Protein AF-A0A971Z6A4-F1 (afdb_monomer_lite)

Sequence (47 aa):
SLYGLEQNVESNALNVHIHHLRRKLAPDIIQTIRGQGYRLGDEKISP

Radius of gyration: 13.45 Å; chains: 1; bounding box: 31×13×42 Å

pLDDT: mean 74.6, std 13.48, range [43.56, 89.44]

Structure (mmCIF, N/CA/C/O backbone):
data_AF-A0A971Z6A4-F1
#
_entry.id   AF-A0A971Z6A4-F1
#
loop_
_atom_site.group_PDB
_atom_site.id
_atom_site.type_symbol
_atom_site.label_atom_id
_atom_site.label_alt_id
_atom_site.label_comp_id
_atom_site.label_asym_id
_atom_site.label_entity_id
_atom_site.label_seq_id
_atom_site.pdbx_PDB_ins_code
_atom_site.Cartn_x
_atom_site.Cartn_y
_atom_site.Cartn_z
_atom_site.occupancy
_atom_site.B_iso_or_equiv
_atom_site.auth_seq_id
_atom_site.auth_comp_id
_atom_site.auth_asym_id
_atom_site.auth_atom_id
_atom_site.pdbx_PDB_model_num
ATOM 1 N N . SER A 1 1 ? -18.488 0.858 20.0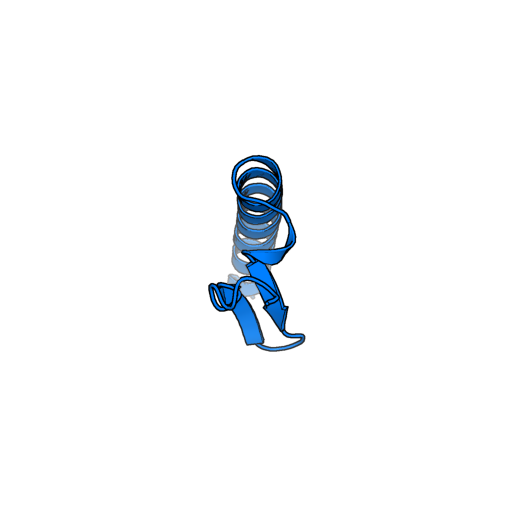06 1.00 53.62 1 SER A N 1
ATOM 2 C CA . SER A 1 1 ? -17.579 1.252 18.910 1.00 53.62 1 SER A CA 1
ATOM 3 C C . SER A 1 1 ? -16.112 1.015 19.258 1.00 53.62 1 SER A C 1
ATOM 5 O O . SER A 1 1 ? -15.322 1.947 19.212 1.00 53.62 1 SER A O 1
ATOM 7 N N . LEU A 1 2 ? -15.735 -0.228 19.589 1.00 50.47 2 LEU A N 1
ATOM 8 C CA . LEU A 1 2 ? -14.354 -0.581 19.964 1.00 50.47 2 LEU A CA 1
ATOM 9 C C . LEU A 1 2 ? -13.473 -0.928 18.743 1.00 50.47 2 LEU A C 1
ATOM 11 O O . LEU A 1 2 ? -12.265 -0.761 18.782 1.00 50.47 2 LEU A O 1
ATOM 15 N N . TYR A 1 3 ? -14.092 -1.307 17.621 1.00 49.81 3 TYR A N 1
ATOM 16 C CA . TYR A 1 3 ? -13.387 -1.801 16.432 1.00 49.81 3 TYR A CA 1
ATOM 17 C C . TYR A 1 3 ? -12.822 -0.720 15.496 1.00 49.81 3 TYR A C 1
ATOM 19 O O . TYR A 1 3 ? -11.979 -1.022 14.663 1.00 49.81 3 TYR A O 1
ATOM 27 N N . GLY A 1 4 ? -13.254 0.540 15.610 1.00 53.53 4 GLY A N 1
ATOM 28 C CA . GLY A 1 4 ? -12.758 1.616 14.738 1.00 53.53 4 GLY A CA 1
ATOM 29 C C . GLY A 1 4 ? -11.367 2.129 15.125 1.00 53.53 4 GLY A C 1
ATOM 30 O O . GLY A 1 4 ? -10.628 2.604 14.265 1.00 53.53 4 GLY A O 1
ATOM 31 N N . LEU A 1 5 ? -11.003 2.030 16.409 1.00 56.66 5 LEU A N 1
ATOM 32 C CA . LEU A 1 5 ? -9.703 2.486 16.905 1.00 56.66 5 LEU A CA 1
ATOM 33 C C . LEU A 1 5 ? -8.603 1.462 16.586 1.00 56.66 5 LEU A C 1
ATOM 35 O O . LEU A 1 5 ? -7.553 1.843 16.079 1.00 56.66 5 LEU A O 1
ATOM 39 N N . GLU A 1 6 ? -8.875 0.170 16.801 1.00 56.06 6 GLU A N 1
ATOM 40 C CA . GLU A 1 6 ? -7.938 -0.915 16.470 1.00 56.06 6 GLU A CA 1
ATOM 41 C C . GLU A 1 6 ? -7.672 -1.005 14.965 1.00 56.06 6 GLU A C 1
ATOM 43 O O . GLU A 1 6 ? -6.514 -1.044 14.558 1.00 56.06 6 GLU A O 1
ATOM 48 N N . GLN A 1 7 ? -8.712 -0.892 14.128 1.00 60.25 7 GLN A N 1
ATOM 49 C CA . GLN A 1 7 ? -8.551 -0.872 12.668 1.00 60.25 7 GLN A CA 1
ATOM 50 C C . GLN A 1 7 ? -7.676 0.292 12.180 1.00 60.25 7 GLN A C 1
ATOM 52 O O . GLN A 1 7 ? -6.926 0.140 11.219 1.00 60.25 7 GLN A O 1
ATOM 57 N N . ASN A 1 8 ? -7.731 1.457 12.836 1.00 60.91 8 ASN A N 1
ATOM 58 C CA . ASN A 1 8 ? -6.869 2.587 12.478 1.00 60.91 8 ASN A CA 1
ATOM 59 C C . ASN A 1 8 ? -5.404 2.352 12.875 1.00 60.91 8 ASN A C 1
ATOM 61 O O . ASN A 1 8 ? -4.501 2.694 12.110 1.00 60.91 8 ASN A O 1
ATOM 65 N N . VAL A 1 9 ? -5.155 1.756 14.046 1.00 64.31 9 VAL A N 1
ATOM 66 C CA . VAL A 1 9 ? -3.795 1.423 14.500 1.00 64.31 9 VAL A CA 1
ATOM 67 C C . VAL A 1 9 ? -3.181 0.335 13.615 1.00 64.31 9 VAL A C 1
ATOM 69 O O . VAL A 1 9 ? -2.054 0.502 13.143 1.00 64.31 9 VAL A O 1
ATOM 72 N N . GLU A 1 10 ? -3.937 -0.723 13.309 1.00 65.94 10 GLU A N 1
ATOM 73 C CA . GLU A 1 10 ? -3.527 -1.768 12.364 1.00 65.94 10 GLU A CA 1
ATOM 74 C C . GLU A 1 10 ? -3.295 -1.203 10.959 1.00 65.94 10 GLU A C 1
ATOM 76 O O . GLU A 1 10 ? -2.298 -1.537 10.320 1.00 65.94 10 GLU A O 1
ATOM 81 N N . SER A 1 11 ? -4.151 -0.288 10.489 1.00 70.31 11 SER A N 1
ATOM 82 C CA . SER A 1 11 ? -3.989 0.336 9.173 1.00 70.31 11 SER A CA 1
ATOM 83 C C . SER A 1 11 ? -2.741 1.218 9.094 1.00 70.31 11 SER A C 1
ATOM 85 O O . SER A 1 11 ? -2.053 1.196 8.073 1.00 70.31 11 SER A O 1
ATOM 87 N N . ASN A 1 12 ? -2.387 1.947 10.156 1.00 79.88 12 ASN A N 1
ATOM 88 C CA . ASN A 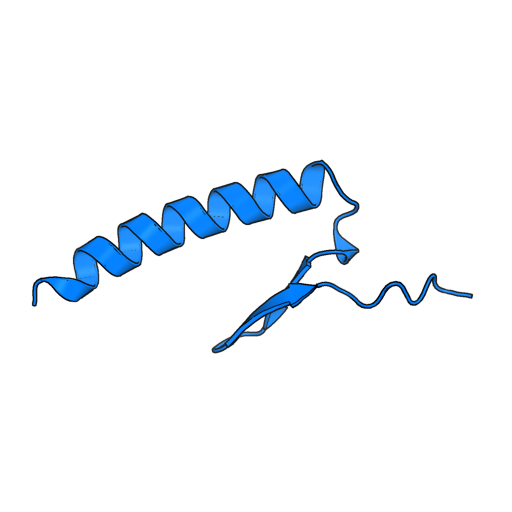1 12 ? -1.146 2.722 10.189 1.00 79.88 12 ASN A CA 1
ATOM 89 C C . ASN A 1 12 ? 0.089 1.806 10.160 1.00 79.88 12 ASN A C 1
ATOM 91 O O . ASN A 1 12 ? 0.998 2.008 9.352 1.00 79.88 12 ASN A O 1
ATOM 95 N N . ALA A 1 13 ? 0.098 0.753 10.982 1.00 84.31 13 ALA A N 1
ATOM 96 C CA . ALA A 1 13 ? 1.183 -0.225 10.991 1.00 84.31 13 ALA A CA 1
ATOM 97 C C . ALA A 1 13 ? 1.342 -0.917 9.625 1.00 84.31 13 ALA A C 1
ATOM 99 O O . ALA A 1 13 ? 2.460 -1.043 9.118 1.00 84.31 13 ALA A O 1
ATOM 100 N N . LEU A 1 14 ? 0.228 -1.289 8.988 1.00 84.44 14 LEU A N 1
ATOM 101 C CA . LEU A 1 14 ? 0.201 -1.865 7.646 1.00 84.44 14 LEU A CA 1
ATOM 102 C C . LEU A 1 14 ? 0.776 -0.895 6.605 1.00 84.44 14 LEU A C 1
ATOM 104 O O . LEU A 1 14 ? 1.639 -1.283 5.821 1.00 84.44 14 LEU A O 1
ATOM 108 N N . ASN A 1 15 ? 0.374 0.378 6.629 1.00 84.94 15 ASN A N 1
ATOM 109 C CA . ASN A 1 15 ? 0.874 1.401 5.705 1.00 84.94 15 ASN A CA 1
ATOM 110 C C . ASN A 1 15 ? 2.395 1.577 5.808 1.00 84.94 15 ASN A C 1
ATOM 112 O O . ASN A 1 15 ? 3.088 1.625 4.788 1.00 84.94 15 ASN A O 1
ATOM 116 N N . VAL A 1 16 ? 2.923 1.640 7.034 1.00 89.44 16 VAL A N 1
ATOM 117 C CA . VAL A 1 16 ? 4.367 1.741 7.288 1.00 89.44 16 VAL A CA 1
ATOM 118 C C . VAL A 1 16 ? 5.092 0.490 6.796 1.00 89.44 16 VAL A C 1
ATOM 120 O O . VAL A 1 16 ? 6.137 0.592 6.149 1.00 89.44 16 VAL A O 1
ATOM 123 N N . HIS A 1 17 ? 4.537 -0.696 7.047 1.00 87.50 17 HIS A N 1
ATOM 124 C CA . HIS A 1 17 ? 5.133 -1.948 6.594 1.00 87.50 17 HIS A CA 1
ATOM 125 C C . HIS A 1 17 ? 5.188 -2.032 5.061 1.00 87.50 17 HIS A C 1
ATOM 127 O O . HIS A 1 17 ? 6.243 -2.323 4.499 1.00 87.50 17 HIS A O 1
ATOM 133 N N . ILE A 1 18 ? 4.102 -1.673 4.373 1.00 86.25 18 ILE A N 1
ATOM 134 C CA . ILE A 1 18 ? 4.048 -1.603 2.907 1.00 86.25 18 ILE A CA 1
ATOM 135 C C . ILE A 1 18 ? 5.048 -0.574 2.360 1.00 86.25 18 ILE A C 1
ATOM 137 O O . ILE A 1 18 ? 5.707 -0.839 1.354 1.00 86.25 18 ILE A O 1
ATOM 141 N N . HIS A 1 19 ? 5.219 0.572 3.026 1.00 86.12 19 HIS A N 1
ATOM 142 C CA . HIS A 1 19 ? 6.233 1.561 2.652 1.00 86.12 19 HIS A CA 1
ATOM 143 C C . HIS A 1 19 ? 7.654 0.985 2.745 1.00 86.12 19 HIS A C 1
ATOM 145 O O . HIS A 1 19 ? 8.447 1.142 1.816 1.00 86.12 19 HIS A O 1
ATOM 151 N N . HIS A 1 20 ? 7.980 0.279 3.832 1.00 89.38 20 HIS A N 1
ATOM 152 C CA . HIS A 1 20 ? 9.278 -0.381 3.972 1.00 89.38 20 HIS A CA 1
ATOM 153 C C . H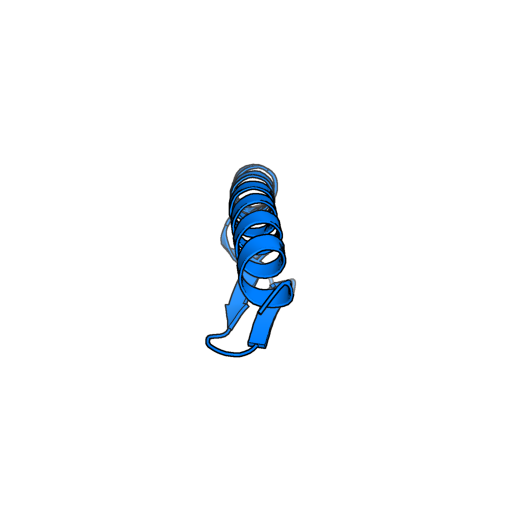IS A 1 20 ? 9.491 -1.479 2.928 1.00 89.38 20 HIS A C 1
ATOM 155 O O . HIS A 1 20 ? 10.588 -1.581 2.380 1.00 89.38 20 HIS A O 1
ATOM 161 N N . LEU A 1 21 ? 8.460 -2.271 2.624 1.00 87.62 21 LEU A N 1
ATOM 162 C CA . LEU A 1 21 ? 8.536 -3.316 1.606 1.00 87.62 21 LEU A CA 1
ATOM 163 C C . LEU A 1 21 ? 8.777 -2.732 0.211 1.00 87.62 21 LEU A C 1
ATOM 1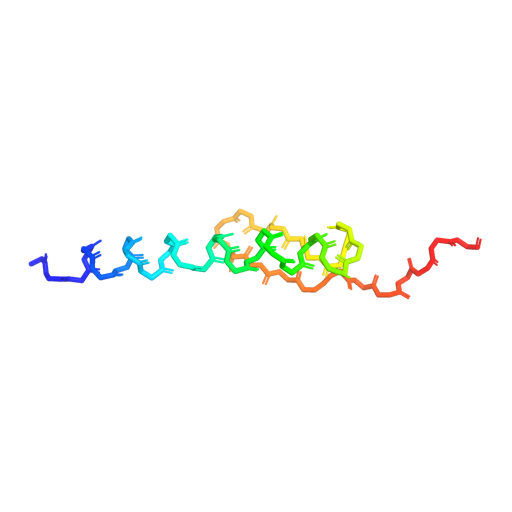65 O O . LEU A 1 21 ? 9.717 -3.170 -0.436 1.00 87.62 21 LEU A O 1
ATOM 169 N N . ARG A 1 22 ? 8.044 -1.690 -0.204 1.00 85.94 22 ARG A N 1
ATOM 170 C CA . ARG A 1 22 ? 8.263 -0.983 -1.487 1.00 85.94 22 ARG A CA 1
ATOM 171 C C . ARG A 1 22 ? 9.645 -0.344 -1.621 1.00 85.94 22 ARG A C 1
ATOM 173 O O . ARG A 1 22 ? 10.105 -0.087 -2.728 1.00 85.94 22 ARG A O 1
ATOM 180 N N . ARG A 1 23 ? 10.289 -0.012 -0.496 1.00 85.56 23 ARG A N 1
ATOM 181 C CA . ARG A 1 23 ? 11.655 0.528 -0.500 1.00 85.56 23 ARG A CA 1
ATOM 182 C C . ARG A 1 23 ? 12.708 -0.580 -0.612 1.00 85.56 23 ARG A C 1
ATOM 184 O O . ARG A 1 23 ? 13.771 -0.344 -1.173 1.00 85.56 23 ARG A O 1
ATOM 191 N N . LYS A 1 24 ? 12.439 -1.760 -0.044 1.00 87.62 24 LYS A N 1
ATOM 192 C CA . LYS A 1 24 ? 13.349 -2.922 -0.060 1.00 87.62 24 LYS A CA 1
ATOM 193 C C . LYS A 1 24 ? 13.224 -3.760 -1.331 1.00 87.62 24 LYS A C 1
ATOM 195 O O . LYS A 1 24 ? 14.206 -4.333 -1.785 1.00 87.62 24 LYS A O 1
ATOM 200 N N . LEU A 1 25 ? 12.016 -3.851 -1.861 1.00 76.38 25 LEU A N 1
ATOM 201 C CA . LEU A 1 25 ? 11.624 -4.598 -3.042 1.00 76.38 25 LEU A CA 1
ATOM 202 C C . LEU A 1 25 ? 11.016 -3.556 -3.976 1.00 76.38 25 LEU A C 1
ATOM 204 O O . LEU A 1 25 ? 10.145 -2.819 -3.524 1.00 76.38 25 LEU A O 1
ATOM 208 N N . ALA A 1 26 ? 11.531 -3.438 -5.202 1.00 76.12 26 ALA A N 1
ATOM 209 C CA . ALA A 1 26 ? 11.218 -2.365 -6.153 1.00 76.12 26 ALA A CA 1
ATOM 210 C C . ALA A 1 26 ? 9.751 -1.875 -6.085 1.00 76.12 26 ALA A C 1
ATOM 212 O O . ALA A 1 26 ? 8.843 -2.693 -5.916 1.00 76.12 26 ALA A O 1
ATOM 213 N N . PRO A 1 27 ? 9.490 -0.562 -6.236 1.00 71.81 27 PRO A N 1
ATOM 214 C CA . PRO A 1 27 ? 8.206 0.062 -5.888 1.00 71.81 27 PRO A CA 1
ATOM 215 C C . PRO A 1 27 ? 6.978 -0.568 -6.564 1.00 71.81 27 PRO A C 1
ATOM 217 O O . PRO A 1 27 ? 5.880 -0.514 -6.005 1.00 71.81 27 PRO A O 1
ATOM 220 N N . ASP A 1 28 ? 7.170 -1.210 -7.714 1.00 78.31 28 ASP A N 1
ATOM 221 C CA . ASP A 1 28 ? 6.119 -1.827 -8.523 1.00 78.31 28 ASP A CA 1
ATOM 222 C C . ASP A 1 28 ? 5.634 -3.183 -7.984 1.00 78.31 28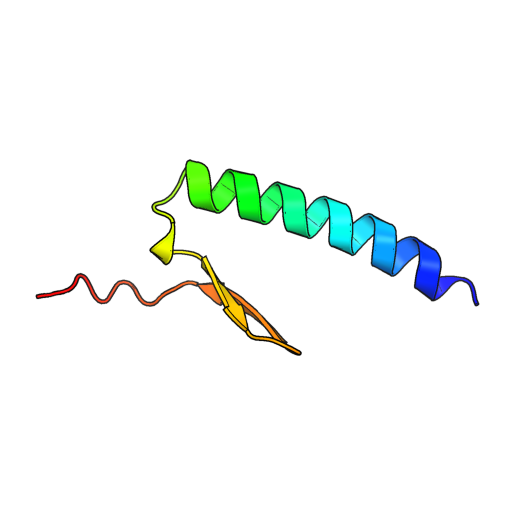 ASP A C 1
ATOM 224 O O . ASP A 1 28 ? 4.581 -3.678 -8.397 1.00 78.31 28 ASP A O 1
ATOM 228 N N . ILE A 1 29 ? 6.350 -3.767 -7.015 1.00 84.50 29 ILE A N 1
ATOM 229 C CA . ILE A 1 29 ? 6.031 -5.083 -6.450 1.00 84.50 29 ILE A CA 1
ATOM 230 C C . ILE A 1 29 ? 4.793 -5.069 -5.553 1.00 84.50 29 ILE A C 1
ATOM 232 O O . ILE A 1 29 ? 4.202 -6.116 -5.327 1.00 84.50 29 ILE A O 1
ATOM 236 N N . ILE A 1 30 ? 4.370 -3.909 -5.037 1.00 86.38 30 ILE A N 1
ATOM 237 C CA . ILE A 1 30 ? 3.149 -3.790 -4.231 1.00 86.38 30 ILE A CA 1
ATOM 238 C C . ILE A 1 30 ? 2.256 -2.707 -4.814 1.00 86.38 30 ILE A C 1
ATOM 240 O O . ILE A 1 30 ? 2.570 -1.517 -4.751 1.00 86.38 30 ILE A O 1
ATOM 244 N N . GLN A 1 31 ? 1.070 -3.098 -5.264 1.00 86.44 31 GLN A N 1
ATOM 245 C CA . GLN A 1 31 ? 0.065 -2.193 -5.803 1.00 86.44 31 GLN A CA 1
ATOM 246 C C . GLN A 1 31 ? -1.089 -2.008 -4.822 1.00 86.44 31 GLN A C 1
ATOM 248 O O . GLN A 1 31 ? -1.548 -2.954 -4.188 1.00 86.44 31 GLN A O 1
ATOM 253 N N . THR A 1 32 ? -1.567 -0.773 -4.700 1.00 86.12 32 THR A N 1
ATOM 254 C CA . THR A 1 32 ? -2.717 -0.445 -3.851 1.00 86.12 32 THR A CA 1
ATOM 255 C C . THR A 1 32 ? -3.988 -0.467 -4.691 1.00 86.12 32 THR A C 1
ATOM 257 O O . THR A 1 32 ? -4.117 0.315 -5.632 1.00 86.12 32 THR A O 1
ATOM 260 N N . ILE A 1 33 ? -4.940 -1.325 -4.330 1.00 87.06 33 ILE A N 1
ATOM 261 C CA . ILE A 1 33 ? -6.279 -1.367 -4.916 1.00 87.06 33 ILE A CA 1
ATOM 262 C C . ILE A 1 33 ? -7.230 -0.638 -3.972 1.00 87.06 33 ILE A C 1
ATOM 264 O O . ILE A 1 33 ? -7.479 -1.066 -2.841 1.00 87.06 33 ILE A O 1
ATOM 268 N N . ARG A 1 34 ? -7.775 0.487 -4.443 1.00 82.94 34 ARG A N 1
ATOM 269 C CA . ARG A 1 34 ? -8.744 1.276 -3.674 1.00 82.94 34 ARG A CA 1
ATOM 270 C C . ARG A 1 34 ? -9.948 0.405 -3.303 1.00 82.94 34 ARG A C 1
ATOM 272 O O . ARG A 1 34 ? -10.550 -0.217 -4.170 1.00 82.94 34 ARG A O 1
ATOM 279 N N . GLY A 1 35 ? -10.273 0.365 -2.012 1.00 83.31 35 GLY A N 1
ATOM 280 C CA . GLY A 1 35 ? -11.386 -0.426 -1.478 1.00 83.31 35 GLY A CA 1
ATOM 281 C C . GLY A 1 35 ? -11.116 -1.927 -1.307 1.00 83.31 35 GLY A C 1
ATOM 282 O O . GLY A 1 35 ? -12.007 -2.623 -0.839 1.00 83.31 35 GLY A O 1
ATOM 283 N N . GLN A 1 36 ? -9.922 -2.429 -1.651 1.00 81.88 36 GLN A N 1
ATOM 284 C CA . GLN A 1 36 ? -9.551 -3.850 -1.499 1.00 81.88 36 GLN A CA 1
ATOM 285 C C . GLN A 1 36 ? -8.235 -4.071 -0.738 1.00 81.88 36 GLN A C 1
ATOM 287 O O . GLN A 1 36 ? -8.029 -5.148 -0.192 1.00 81.88 36 GLN A O 1
ATOM 292 N N . GLY A 1 37 ? -7.353 -3.069 -0.664 1.00 84.38 37 GLY A N 1
ATOM 293 C CA . GLY A 1 37 ? -6.091 -3.160 0.074 1.00 84.38 37 GLY A CA 1
ATOM 294 C C . GLY A 1 37 ? -4.879 -3.221 -0.851 1.00 84.38 37 GLY A C 1
ATOM 295 O O . GLY A 1 37 ? -4.737 -2.384 -1.744 1.00 84.38 37 GLY A O 1
ATOM 296 N N . TYR A 1 38 ? -3.981 -4.178 -0.625 1.00 86.12 38 TYR A N 1
ATOM 297 C CA . TYR A 1 38 ? -2.719 -4.301 -1.358 1.00 86.12 38 TYR A CA 1
ATOM 298 C C . TYR A 1 38 ? -2.640 -5.635 -2.084 1.00 86.12 38 TYR A C 1
ATOM 300 O O . TYR A 1 38 ? -3.047 -6.662 -1.548 1.00 86.12 38 TYR A O 1
ATOM 308 N N . ARG A 1 39 ? -2.063 -5.623 -3.282 1.00 85.81 39 ARG A N 1
ATOM 309 C CA . ARG A 1 39 ? -1.695 -6.831 -4.016 1.00 85.81 39 ARG A CA 1
ATOM 310 C C . ARG A 1 39 ? -0.219 -6.812 -4.366 1.00 85.81 39 ARG A C 1
ATOM 312 O O . ARG A 1 39 ? 0.363 -5.736 -4.516 1.00 85.81 39 ARG A O 1
ATOM 319 N N . LEU A 1 40 ? 0.349 -7.992 -4.570 1.00 84.88 40 LEU A N 1
ATOM 320 C CA . LEU A 1 40 ? 1.641 -8.095 -5.227 1.00 84.88 40 LEU A CA 1
ATOM 321 C C . LEU A 1 40 ? 1.465 -7.776 -6.721 1.00 84.88 40 LEU A C 1
ATOM 323 O O . LEU A 1 40 ? 0.485 -8.187 -7.354 1.00 84.88 40 LEU A O 1
ATOM 327 N N . GLY A 1 41 ? 2.361 -6.949 -7.253 1.00 76.88 41 GLY A N 1
ATOM 328 C CA . GLY A 1 41 ? 2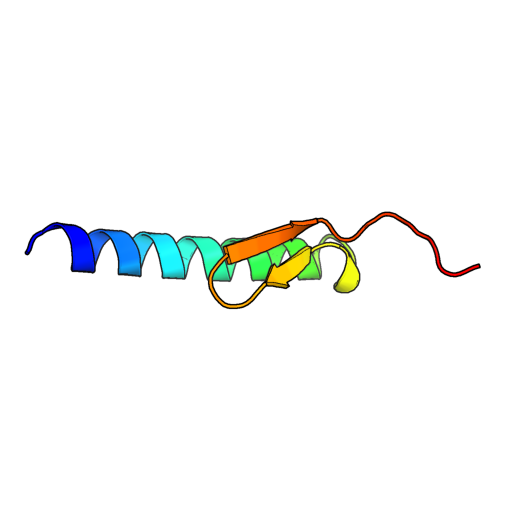.505 -6.754 -8.688 1.00 76.88 41 GLY A CA 1
ATOM 329 C C . GLY A 1 41 ? 2.928 -8.078 -9.313 1.00 76.88 41 GLY A C 1
ATOM 330 O O . GLY A 1 41 ? 3.726 -8.804 -8.724 1.00 76.88 41 GLY A O 1
ATOM 331 N N . ASP A 1 42 ? 2.366 -8.413 -10.473 1.00 69.06 42 ASP A N 1
ATOM 332 C CA . ASP A 1 42 ? 2.863 -9.561 -11.227 1.00 69.06 42 ASP A CA 1
ATOM 333 C C . ASP A 1 42 ? 4.311 -9.277 -11.620 1.00 69.06 42 ASP A C 1
ATOM 335 O O . ASP A 1 42 ? 4.614 -8.192 -12.120 1.00 69.06 42 ASP A O 1
ATOM 339 N N . GLU A 1 43 ? 5.179 -10.273 -11.467 1.00 59.75 43 GLU A N 1
ATOM 340 C CA . GLU A 1 43 ? 6.534 -10.308 -12.027 1.00 59.75 43 GLU A CA 1
ATOM 341 C C . GLU A 1 43 ? 6.480 -10.427 -13.563 1.00 59.75 43 GLU A C 1
ATOM 343 O O . GLU A 1 43 ? 7.201 -11.187 -14.201 1.00 59.75 43 GLU A O 1
ATOM 348 N N . LYS A 1 44 ? 5.592 -9.677 -14.216 1.00 56.09 44 LYS A N 1
ATOM 349 C CA . LYS A 1 44 ? 5.733 -9.359 -15.628 1.00 56.09 44 LYS A CA 1
ATOM 350 C C . LYS A 1 44 ? 6.764 -8.245 -15.686 1.00 56.09 44 LYS A C 1
ATOM 352 O O . LYS A 1 44 ? 6.430 -7.069 -15.826 1.00 56.09 44 LYS A O 1
ATOM 357 N N . ILE A 1 45 ? 8.020 -8.667 -15.522 1.00 58.75 45 ILE A N 1
ATOM 358 C CA . ILE A 1 45 ? 9.194 -8.047 -16.131 1.00 58.75 45 ILE A CA 1
ATOM 359 C C . ILE A 1 45 ? 8.708 -7.478 -17.465 1.00 58.75 45 ILE A C 1
ATOM 361 O O . ILE A 1 45 ? 8.250 -8.221 -18.336 1.00 58.75 45 ILE A O 1
ATOM 365 N N . SER A 1 46 ? 8.647 -6.152 -17.554 1.00 43.56 46 SER A N 1
ATOM 366 C CA . SER A 1 46 ? 8.394 -5.508 -18.839 1.00 43.56 46 SER A CA 1
ATOM 367 C C . SER A 1 46 ? 9.540 -5.901 -19.789 1.00 43.56 46 SER A C 1
ATOM 369 O O . SER A 1 46 ? 10.652 -6.110 -19.304 1.00 43.56 46 SER A O 1
ATOM 371 N N . PRO A 1 47 ? 9.224 -6.082 -21.081 1.00 58.88 47 PRO A N 1
ATOM 372 C CA . PRO A 1 47 ? 9.723 -7.135 -21.977 1.00 58.88 47 PRO A CA 1
ATOM 373 C C . PRO A 1 47 ? 11.230 -7.162 -22.236 1.00 58.88 47 PRO A C 1
ATOM 375 O O . PRO A 1 47 ? 11.867 -6.088 -22.191 1.00 58.88 47 PRO A O 1
#

Secondary structure (DSSP, 8-state):
--HHHHHHHHHHHHHHHHHHHHHHS-GGGEEEETTTEEEEPP-----

Foldseek 3Di:
DVPVVVVVVVVVVVVVVLVVCCVVPPVQQWDQDVPPGIDGHPPPPPD